Protein AF-A0A4U9D5E4-F1 (afdb_monomer_lite)

Structure (mmCIF, N/CA/C/O backbone):
data_AF-A0A4U9D5E4-F1
#
_entry.id   AF-A0A4U9D5E4-F1
#
loop_
_atom_site.group_PDB
_atom_site.id
_atom_site.type_symbol
_atom_site.label_atom_id
_atom_site.label_alt_id
_atom_site.label_comp_id
_atom_site.label_asym_id
_atom_site.label_entity_id
_atom_site.label_seq_id
_atom_site.pdbx_PDB_ins_code
_atom_site.Cartn_x
_atom_site.Cartn_y
_atom_site.Cartn_z
_atom_site.occupancy
_atom_site.B_iso_or_equiv
_atom_site.auth_seq_id
_atom_site.auth_comp_id
_atom_site.auth_asym_id
_atom_site.auth_atom_id
_atom_site.pdbx_PDB_model_num
ATOM 1 N N . MET A 1 1 ? 10.200 -2.111 -2.056 1.00 85.50 1 MET A N 1
ATOM 2 C CA . MET A 1 1 ? 11.176 -1.454 -2.947 1.00 85.50 1 MET A CA 1
ATOM 3 C C . MET A 1 1 ? 12.287 -2.452 -3.135 1.00 85.50 1 MET A C 1
ATOM 5 O O . MET A 1 1 ? 12.753 -2.982 -2.133 1.00 85.50 1 MET A O 1
ATOM 9 N N . THR A 1 2 ? 12.636 -2.740 -4.380 1.00 93.62 2 THR A N 1
ATOM 10 C CA . THR A 1 2 ? 13.596 -3.794 -4.727 1.00 93.62 2 THR A CA 1
ATOM 11 C C . THR A 1 2 ? 14.538 -3.258 -5.793 1.00 93.62 2 THR A C 1
ATOM 13 O O . THR A 1 2 ? 14.151 -2.383 -6.560 1.00 93.62 2 THR A O 1
ATOM 16 N N . VAL A 1 3 ? 15.763 -3.766 -5.837 1.00 96.25 3 VAL A N 1
ATOM 17 C CA . VAL A 1 3 ? 16.727 -3.473 -6.902 1.00 96.25 3 VAL A CA 1
ATOM 18 C C . VAL A 1 3 ? 16.875 -4.726 -7.758 1.00 96.25 3 VAL A C 1
ATOM 20 O O . VAL A 1 3 ? 16.966 -5.823 -7.211 1.00 96.25 3 VAL A O 1
ATOM 23 N N . MET A 1 4 ? 16.851 -4.576 -9.080 1.00 96.31 4 MET A N 1
ATOM 24 C CA . MET A 1 4 ? 16.932 -5.682 -10.034 1.00 96.31 4 MET A CA 1
ATOM 25 C C . MET A 1 4 ? 17.989 -5.399 -11.102 1.00 96.31 4 MET A C 1
ATOM 27 O O . MET A 1 4 ? 18.197 -4.251 -11.490 1.00 9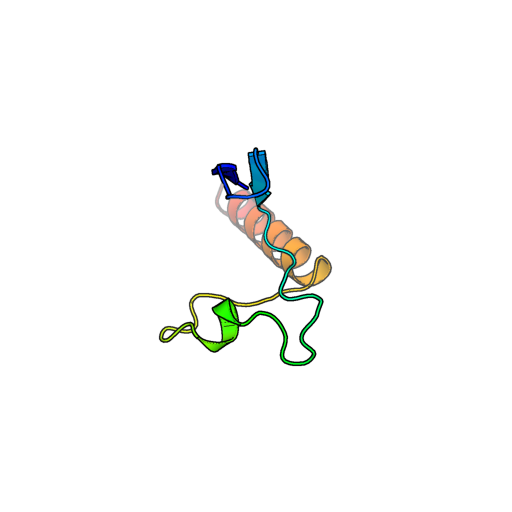6.31 4 MET A O 1
ATOM 31 N N . MET A 1 5 ? 18.650 -6.457 -11.572 1.00 96.62 5 MET A N 1
ATOM 32 C CA . MET A 1 5 ? 19.458 -6.405 -12.790 1.00 96.62 5 MET A CA 1
ATOM 33 C C . MET A 1 5 ? 18.520 -6.541 -13.989 1.00 96.62 5 MET A C 1
ATOM 35 O O . MET A 1 5 ? 17.733 -7.484 -14.047 1.00 96.62 5 MET A O 1
ATOM 39 N N . THR A 1 6 ? 18.602 -5.598 -14.918 1.00 94.12 6 THR A N 1
ATOM 40 C CA . THR A 1 6 ? 17.867 -5.576 -16.190 1.00 94.12 6 THR A CA 1
ATOM 41 C C . THR A 1 6 ? 18.864 -5.496 -17.344 1.00 94.12 6 THR A C 1
ATOM 43 O O . THR A 1 6 ? 20.054 -5.274 -17.104 1.00 94.12 6 THR A O 1
ATOM 46 N N . ASP A 1 7 ? 18.396 -5.622 -18.584 1.00 96.00 7 ASP A N 1
ATOM 47 C CA . ASP A 1 7 ? 19.252 -5.452 -19.768 1.00 96.00 7 ASP A CA 1
ATOM 48 C C . ASP A 1 7 ? 19.862 -4.036 -19.847 1.00 96.00 7 ASP A C 1
ATOM 50 O O . ASP A 1 7 ? 20.988 -3.871 -20.310 1.00 96.00 7 ASP A O 1
ATOM 54 N N . ASP A 1 8 ? 19.181 -3.032 -19.279 1.00 95.19 8 ASP A N 1
ATOM 55 C CA . ASP A 1 8 ? 19.654 -1.643 -19.163 1.00 95.19 8 ASP A CA 1
ATOM 56 C C . ASP A 1 8 ? 20.537 -1.394 -17.918 1.00 95.19 8 ASP A C 1
ATOM 58 O O . ASP A 1 8 ? 20.878 -0.255 -17.591 1.00 95.19 8 ASP A O 1
ATOM 62 N N . GLY A 1 9 ? 20.903 -2.450 -17.184 1.00 97.00 9 GLY A N 1
ATOM 63 C CA . GLY A 1 9 ? 21.713 -2.382 -15.968 1.00 97.00 9 GLY A CA 1
ATOM 64 C C . GLY A 1 9 ? 20.902 -2.442 -14.669 1.00 97.00 9 GLY A C 1
ATOM 65 O O . GLY A 1 9 ? 19.823 -3.035 -14.602 1.00 97.00 9 GLY A O 1
ATOM 66 N N . VAL A 1 10 ? 21.465 -1.884 -13.592 1.00 97.12 10 VAL A N 1
ATOM 67 C CA . VAL A 1 10 ? 20.874 -1.926 -12.242 1.00 97.12 10 VAL A CA 1
ATOM 68 C C . VAL A 1 10 ? 19.711 -0.937 -12.152 1.00 97.12 10 VAL A C 1
ATOM 70 O O . VAL A 1 10 ? 19.921 0.268 -12.273 1.00 97.12 10 VAL A O 1
ATOM 73 N N . GLN A 1 11 ? 18.503 -1.422 -11.856 1.00 97.19 11 GLN A N 1
ATOM 74 C CA . GLN A 1 11 ? 17.312 -0.583 -11.698 1.00 97.19 11 GLN A CA 1
ATOM 75 C C . GLN A 1 11 ? 16.664 -0.729 -10.320 1.00 97.19 11 GLN A C 1
ATOM 77 O O . GLN A 1 11 ? 16.553 -1.825 -9.770 1.00 97.19 11 GLN A O 1
ATOM 82 N N . ALA A 1 12 ? 16.189 0.392 -9.772 1.00 96.56 12 ALA A N 1
ATOM 83 C CA . ALA A 1 12 ? 15.403 0.429 -8.544 1.00 96.56 12 ALA A CA 1
ATOM 84 C C . ALA A 1 12 ? 13.905 0.452 -8.871 1.00 96.56 12 ALA A C 1
ATOM 86 O O . ALA A 1 12 ? 13.407 1.384 -9.495 1.00 96.56 12 ALA A O 1
ATOM 87 N N . LEU A 1 13 ? 13.176 -0.551 -8.390 1.00 94.81 13 LEU A N 1
ATOM 88 C CA . LEU A 1 13 ? 11.741 -0.694 -8.591 1.00 94.81 13 LEU A CA 1
ATOM 89 C C . LEU A 1 13 ? 10.965 -0.308 -7.329 1.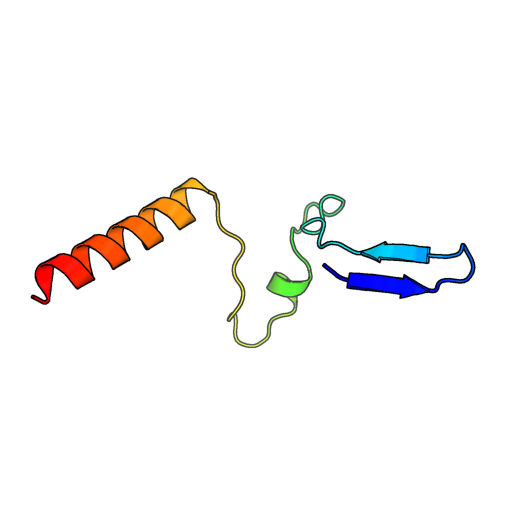00 94.81 13 LEU A C 1
ATOM 91 O O . LEU A 1 13 ? 11.194 -0.815 -6.217 1.00 94.81 13 LEU A O 1
ATOM 95 N N . LYS A 1 14 ? 9.989 0.579 -7.515 1.00 95.00 14 LYS A N 1
ATOM 96 C CA . LYS A 1 14 ? 9.071 1.049 -6.479 1.00 95.00 14 LYS A CA 1
ATOM 97 C C . LYS A 1 14 ? 7.660 1.137 -7.059 1.00 95.00 14 LYS A C 1
ATOM 99 O O . LYS A 1 14 ? 7.491 1.523 -8.205 1.00 95.00 14 LYS A O 1
ATOM 104 N N . CYS A 1 15 ? 6.667 0.779 -6.244 1.00 95.75 15 CYS A N 1
ATOM 105 C CA . CYS A 1 15 ? 5.260 0.991 -6.575 1.00 95.75 15 CYS A CA 1
ATOM 106 C C . CYS A 1 15 ? 5.011 2.486 -6.812 1.00 95.75 15 CYS A C 1
ATOM 108 O O . CYS A 1 15 ? 5.320 3.303 -5.940 1.00 95.75 15 CYS A O 1
ATOM 110 N N . ASP A 1 16 ? 4.457 2.809 -7.975 1.00 95.75 16 ASP A N 1
ATOM 111 C CA . ASP A 1 16 ? 4.084 4.155 -8.413 1.00 95.75 16 ASP A CA 1
ATOM 112 C C . ASP A 1 16 ? 2.586 4.438 -8.200 1.00 95.75 16 ASP A C 1
ATOM 114 O O . ASP A 1 16 ? 2.075 5.443 -8.679 1.00 95.75 16 ASP A O 1
ATOM 118 N N . LEU A 1 17 ? 1.875 3.533 -7.516 1.00 95.75 17 LEU A N 1
ATOM 119 C CA . LEU A 1 17 ? 0.417 3.551 -7.352 1.00 95.75 17 LEU A CA 1
ATOM 120 C C . LEU A 1 17 ? -0.358 3.538 -8.678 1.00 95.75 17 LEU A C 1
ATOM 122 O O . LEU A 1 17 ? -1.496 3.997 -8.715 1.00 95.75 17 LEU A O 1
ATOM 126 N N . CYS A 1 18 ? 0.237 2.988 -9.742 1.00 96.75 18 CYS A N 1
ATOM 127 C CA . CYS A 1 18 ? -0.319 3.039 -11.090 1.00 96.75 18 CYS A CA 1
ATOM 128 C C . CYS A 1 18 ? -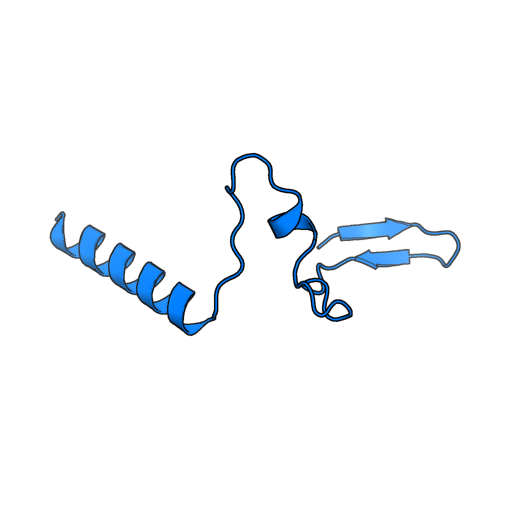0.655 4.479 -11.510 1.00 96.75 18 CYS A C 1
ATOM 130 O O . CYS A 1 18 ? -1.704 4.719 -12.093 1.00 96.75 18 CYS A O 1
ATOM 132 N N . SER A 1 19 ? 0.230 5.437 -11.213 1.00 95.88 19 SER A N 1
ATOM 133 C CA . SER A 1 19 ? 0.043 6.878 -11.476 1.00 95.88 19 SER A CA 1
ATOM 134 C C . SER A 1 19 ? -0.307 7.247 -12.925 1.00 95.88 19 SER A C 1
ATOM 136 O O . SER A 1 19 ? -0.781 8.347 -13.191 1.00 95.88 19 SER A O 1
ATOM 138 N N . HIS A 1 20 ? -0.074 6.328 -13.856 1.00 95.56 20 HIS A N 1
ATOM 139 C CA . HIS A 1 20 ? -0.391 6.440 -15.274 1.00 95.56 20 HIS A CA 1
ATOM 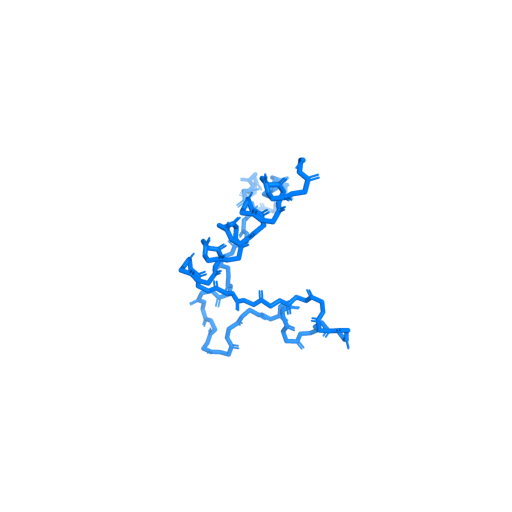140 C C . HIS A 1 20 ? -1.827 6.010 -15.632 1.00 95.56 20 HIS A C 1
ATOM 142 O O . HIS A 1 20 ? -2.240 6.203 -16.771 1.00 95.56 20 HIS A O 1
ATOM 148 N N . SER A 1 21 ? -2.567 5.391 -14.708 1.00 96.00 21 SER A N 1
ATOM 149 C CA . SER A 1 21 ? -3.892 4.812 -14.941 1.00 96.00 21 SER A CA 1
ATOM 150 C C . SER A 1 21 ? -4.980 5.600 -14.216 1.00 96.00 21 SER A C 1
ATOM 152 O O . SER A 1 21 ? -4.913 5.791 -13.001 1.00 96.00 21 SER A O 1
ATOM 154 N N . GLU A 1 22 ? -6.024 5.996 -14.945 1.00 94.00 22 GLU A N 1
ATOM 155 C CA . GLU A 1 22 ? -7.204 6.654 -14.366 1.00 94.00 22 GLU A CA 1
ATOM 156 C C . GLU A 1 22 ? -8.096 5.675 -13.582 1.00 94.00 22 GLU A C 1
ATOM 158 O O . GLU A 1 22 ? -8.797 6.084 -12.658 1.00 94.00 22 GLU A O 1
ATOM 163 N N . ASP A 1 23 ? -8.000 4.371 -13.871 1.00 93.50 23 ASP A N 1
ATOM 164 C CA . ASP A 1 23 ? -8.723 3.307 -13.157 1.00 93.50 23 ASP A CA 1
ATOM 165 C C . ASP A 1 23 ? -8.134 3.015 -11.759 1.00 93.50 23 ASP A C 1
ATOM 167 O O . ASP A 1 23 ? -8.680 2.227 -10.980 1.00 93.50 23 ASP A O 1
ATOM 171 N N . GLY A 1 24 ? -7.005 3.648 -11.422 1.00 93.38 24 GLY A N 1
ATOM 172 C CA . GLY A 1 24 ? -6.313 3.487 -10.148 1.00 93.38 24 GLY A CA 1
ATOM 173 C C . GLY A 1 24 ? -5.445 2.220 -10.063 1.00 93.38 24 GLY A C 1
ATOM 174 O O . GLY A 1 24 ? -5.033 1.660 -11.083 1.00 93.38 24 GLY A O 1
ATOM 175 N N . PRO A 1 25 ? -5.100 1.764 -8.839 1.00 97.81 25 PRO A N 1
ATOM 176 C CA . PRO A 1 25 ? -4.147 0.673 -8.658 1.00 97.81 25 PRO A CA 1
ATOM 177 C C . PRO A 1 25 ? -4.662 -0.673 -9.181 1.00 97.81 25 PRO A C 1
ATOM 179 O O . PRO A 1 25 ? -5.567 -1.280 -8.602 1.00 97.81 25 PRO A O 1
ATOM 182 N N . ALA A 1 26 ? -4.007 -1.213 -10.210 1.00 97.81 26 ALA A N 1
ATOM 183 C CA . ALA A 1 26 ? -4.379 -2.494 -10.816 1.00 97.81 26 ALA A CA 1
ATOM 184 C C . ALA A 1 26 ? -4.361 -3.664 -9.814 1.00 97.81 26 ALA A C 1
ATOM 186 O O . ALA A 1 26 ? -5.196 -4.564 -9.880 1.00 97.81 26 ALA A O 1
ATOM 187 N N . CYS A 1 27 ? -3.450 -3.640 -8.835 1.00 97.69 27 CYS A N 1
ATOM 188 C CA . CYS A 1 27 ? -3.388 -4.663 -7.789 1.00 97.69 27 CYS A CA 1
ATOM 189 C C . CYS A 1 27 ? -4.619 -4.661 -6.869 1.00 97.69 27 CYS A C 1
ATOM 191 O O . CYS A 1 27 ? -5.002 -5.719 -6.375 1.00 97.69 27 CYS A O 1
ATOM 193 N N . VAL A 1 28 ? -5.256 -3.502 -6.661 1.00 97.50 28 VAL A N 1
ATOM 194 C CA . VAL A 1 28 ? -6.519 -3.395 -5.918 1.00 97.50 28 VAL A CA 1
ATOM 195 C C . VAL A 1 28 ? -7.648 -4.005 -6.745 1.00 97.50 28 VAL A C 1
ATOM 197 O O . VAL A 1 28 ? -8.368 -4.857 -6.233 1.00 97.50 28 VAL A O 1
ATOM 200 N N . ALA A 1 29 ? -7.753 -3.639 -8.028 1.00 97.25 29 ALA A N 1
ATOM 201 C CA . ALA A 1 29 ? -8.783 -4.157 -8.932 1.00 97.25 29 ALA A CA 1
ATOM 202 C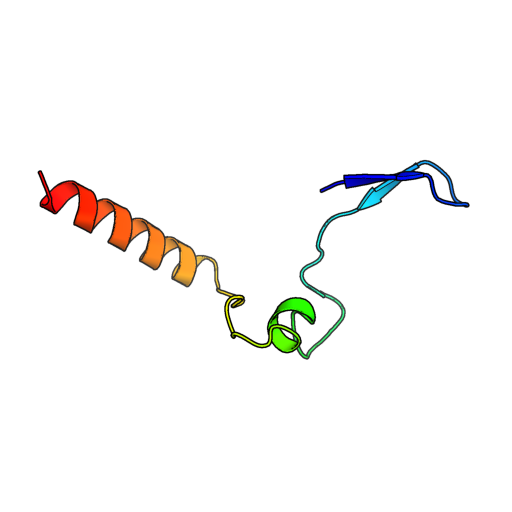 C . ALA A 1 29 ? -8.699 -5.682 -9.125 1.00 97.25 29 ALA A C 1
ATOM 204 O O . ALA A 1 29 ? -9.718 -6.366 -9.156 1.00 97.25 29 ALA A O 1
ATOM 205 N N . ALA A 1 30 ? -7.485 -6.228 -9.207 1.00 97.75 30 ALA A N 1
ATOM 206 C CA . ALA A 1 30 ? -7.257 -7.658 -9.393 1.00 97.75 30 ALA A CA 1
ATOM 207 C C . ALA A 1 30 ? -7.433 -8.497 -8.111 1.00 97.75 30 ALA A C 1
ATOM 209 O O . ALA A 1 30 ? -7.378 -9.723 -8.185 1.00 97.75 30 ALA A O 1
ATOM 210 N N . CYS A 1 31 ? -7.595 -7.882 -6.932 1.00 98.00 31 CYS A N 1
ATOM 211 C CA . CYS A 1 31 ? -7.620 -8.605 -5.661 1.00 98.00 31 CYS A CA 1
ATOM 212 C C . CYS A 1 31 ? -8.951 -9.365 -5.469 1.00 98.00 31 CYS A C 1
ATOM 214 O O . CYS A 1 31 ? -9.973 -8.738 -5.184 1.00 98.00 31 CYS A O 1
ATOM 216 N N . PRO A 1 32 ? -8.967 -10.711 -5.529 1.00 97.75 32 PRO A N 1
ATOM 217 C CA . PRO A 1 32 ? -10.216 -11.479 -5.569 1.00 97.75 32 PRO A CA 1
ATOM 218 C C . PRO A 1 32 ? -10.982 -11.464 -4.242 1.00 97.75 32 PRO A C 1
ATOM 220 O O . PRO A 1 32 ? -12.198 -11.612 -4.218 1.00 97.75 32 PRO A O 1
ATOM 223 N N . THR A 1 33 ? -10.273 -11.292 -3.126 1.00 98.12 33 THR A N 1
ATOM 224 C CA . THR A 1 33 ? -10.854 -11.250 -1.777 1.00 98.12 33 THR A CA 1
ATOM 225 C C . THR A 1 33 ? -11.133 -9.833 -1.297 1.00 98.12 33 THR A C 1
ATOM 227 O O . THR A 1 33 ? -11.575 -9.659 -0.165 1.00 98.12 33 THR A O 1
ATOM 230 N N . GLN A 1 34 ? -10.828 -8.819 -2.116 1.00 96.69 34 GLN A N 1
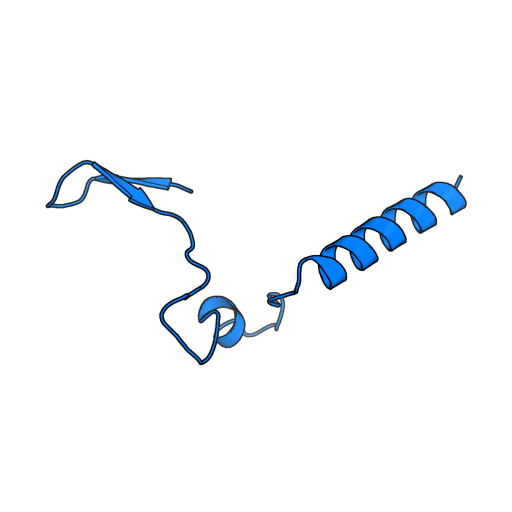ATOM 231 C CA . GLN A 1 34 ? -10.929 -7.408 -1.735 1.00 96.69 34 GLN A CA 1
ATOM 232 C C . GLN A 1 34 ? -10.091 -7.059 -0.489 1.00 96.69 34 GLN A C 1
ATOM 234 O O . GLN A 1 34 ? -10.411 -6.141 0.263 1.00 96.69 34 GLN A O 1
ATOM 239 N N . ALA A 1 35 ? -8.993 -7.788 -0.265 1.00 97.50 35 ALA A N 1
ATOM 240 C CA . ALA A 1 35 ? -8.081 -7.536 0.850 1.00 97.50 35 ALA A CA 1
ATOM 241 C C . ALA A 1 35 ? -7.294 -6.223 0.693 1.00 97.50 35 ALA A C 1
ATOM 243 O O . ALA A 1 35 ? -6.807 -5.668 1.678 1.00 97.50 35 ALA A O 1
ATOM 244 N N . LEU A 1 36 ? -7.149 -5.732 -0.540 1.00 96.88 36 LEU A N 1
ATOM 245 C CA . LEU A 1 36 ? -6.453 -4.489 -0.850 1.00 96.88 36 LEU A CA 1
ATOM 246 C C . LEU A 1 36 ? -7.462 -3.360 -1.081 1.00 96.88 36 LEU A C 1
ATOM 248 O O . LEU A 1 36 ? -8.443 -3.534 -1.797 1.00 96.88 36 LEU A O 1
ATOM 252 N N . ARG A 1 37 ? -7.185 -2.180 -0.515 1.00 94.62 37 ARG A N 1
ATOM 253 C CA . ARG A 1 37 ? -7.936 -0.939 -0.751 1.00 94.62 37 ARG A CA 1
ATOM 254 C C . ARG A 1 37 ? -6.961 0.233 -0.834 1.00 94.62 37 ARG A C 1
ATOM 256 O O . ARG A 1 37 ? -6.083 0.358 0.019 1.00 94.62 37 ARG A O 1
ATOM 263 N N . CYS A 1 38 ? -7.140 1.105 -1.824 1.00 94.81 38 CYS A N 1
ATOM 264 C CA . CYS A 1 38 ? -6.453 2.395 -1.865 1.00 94.81 38 CYS A CA 1
ATOM 265 C C . CYS A 1 38 ? -7.179 3.381 -0.940 1.00 94.81 38 CYS A C 1
ATOM 267 O O . CYS A 1 38 ? -8.407 3.454 -0.970 1.00 94.81 38 CYS A O 1
ATOM 269 N N . MET A 1 39 ? -6.438 4.102 -0.101 1.00 94.81 39 MET A N 1
ATOM 270 C CA . MET A 1 39 ? -6.998 5.041 0.873 1.00 94.81 39 MET A CA 1
ATOM 271 C C . MET A 1 39 ? -6.225 6.354 0.872 1.00 94.81 39 MET A C 1
ATOM 273 O O . MET A 1 39 ? -5.033 6.372 0.558 1.00 94.81 39 MET A O 1
ATOM 277 N N . THR A 1 40 ? -6.899 7.440 1.236 1.00 95.62 40 THR A N 1
ATOM 278 C CA . THR A 1 40 ? -6.254 8.747 1.389 1.00 95.62 40 THR A CA 1
ATOM 279 C C . THR A 1 40 ? -5.411 8.796 2.662 1.00 95.62 40 THR A C 1
ATOM 281 O O . THR A 1 40 ? -5.567 7.980 3.579 1.00 95.62 40 THR A O 1
ATOM 284 N N . ALA A 1 41 ? -4.524 9.788 2.748 1.00 96.06 41 ALA A N 1
ATOM 285 C CA . ALA A 1 41 ? -3.737 10.022 3.953 1.00 96.06 41 ALA A CA 1
ATOM 286 C C . ALA A 1 41 ? -4.639 10.293 5.173 1.00 96.06 41 ALA A C 1
ATOM 288 O O . ALA A 1 41 ? -4.400 9.764 6.256 1.00 96.06 41 ALA A O 1
ATOM 289 N N . GLU A 1 42 ? -5.728 11.043 4.996 1.00 98.12 42 GLU A N 1
ATOM 290 C CA . GLU A 1 42 ? -6.671 11.369 6.068 1.00 98.12 42 GLU A CA 1
ATOM 291 C C . GLU A 1 42 ? -7.444 10.134 6.543 1.00 98.12 42 GLU A C 1
ATOM 293 O O . GLU A 1 42 ? -7.682 9.977 7.741 1.00 98.12 42 GLU A O 1
ATOM 298 N N . GLU A 1 43 ? -7.857 9.250 5.627 1.00 97.75 43 GLU A N 1
ATOM 299 C CA . GLU A 1 43 ? -8.471 7.965 5.985 1.00 97.75 43 GLU A CA 1
ATOM 300 C C . GLU A 1 43 ? -7.518 7.113 6.829 1.00 97.75 43 GLU A C 1
ATOM 302 O O . GLU A 1 43 ? -7.919 6.581 7.871 1.00 97.75 43 GLU A O 1
ATOM 307 N N . LEU A 1 44 ? -6.256 7.022 6.402 1.00 96.88 44 LEU A N 1
ATOM 308 C CA . LEU A 1 44 ? -5.226 6.267 7.103 1.00 96.88 44 LEU A CA 1
ATOM 309 C C . LEU A 1 44 ? -4.963 6.834 8.504 1.00 96.88 44 LEU A C 1
ATOM 311 O O . LEU A 1 44 ? -4.906 6.072 9.474 1.00 96.88 44 LEU A O 1
ATOM 315 N N . GLU A 1 45 ? -4.862 8.158 8.631 1.00 98.00 45 GLU A N 1
ATOM 316 C CA . GLU A 1 45 ? -4.657 8.817 9.920 1.00 98.00 45 GLU A CA 1
ATOM 317 C C . GLU A 1 45 ? -5.833 8.614 10.870 1.00 98.00 45 GLU A C 1
ATOM 319 O O . GLU A 1 45 ? -5.625 8.264 12.034 1.00 98.00 45 GLU A O 1
ATOM 324 N N . ARG A 1 46 ? -7.076 8.733 10.385 1.00 98.12 46 ARG A N 1
ATOM 325 C CA . ARG A 1 46 ? -8.261 8.440 11.206 1.00 98.12 46 ARG A CA 1
ATOM 326 C C . ARG A 1 46 ? -8.248 7.003 11.717 1.00 98.12 46 ARG A C 1
ATOM 328 O O . ARG A 1 46 ? -8.488 6.777 12.903 1.00 98.12 46 ARG A O 1
ATOM 335 N N . LEU A 1 47 ? -7.934 6.035 10.854 1.00 96.75 47 LEU A N 1
ATOM 336 C CA . LEU A 1 47 ? -7.857 4.626 11.241 1.00 96.75 47 LEU A CA 1
ATOM 337 C C . LEU A 1 47 ? -6.740 4.385 12.271 1.00 96.75 47 LEU A C 1
ATOM 339 O O . LEU A 1 47 ? -6.920 3.650 13.243 1.00 96.75 47 LEU A O 1
ATOM 343 N N . SER A 1 48 ? -5.581 5.017 12.079 1.00 97.25 48 SER A N 1
ATOM 344 C CA . SER A 1 48 ? -4.448 4.953 13.007 1.00 97.25 48 SER A CA 1
ATOM 345 C C . SER A 1 48 ? -4.789 5.564 14.372 1.00 97.25 48 SER A C 1
ATOM 347 O O . SER A 1 48 ? -4.575 4.933 15.408 1.00 97.25 48 SER A O 1
ATOM 349 N N . ALA A 1 49 ? -5.409 6.747 14.388 1.00 97.44 49 ALA A N 1
ATOM 350 C CA . ALA A 1 49 ? -5.869 7.417 15.601 1.00 97.44 49 ALA A CA 1
ATOM 351 C C . ALA A 1 49 ? -6.932 6.603 16.351 1.00 97.44 49 ALA A C 1
ATOM 353 O O . ALA A 1 49 ? -6.854 6.476 17.573 1.00 97.44 49 ALA A O 1
ATOM 354 N N . GLY A 1 50 ? -7.880 6.001 15.627 1.00 97.81 50 GLY A N 1
ATOM 355 C CA . GLY A 1 50 ? -8.881 5.103 16.199 1.00 97.81 50 GLY A CA 1
ATOM 356 C C . GLY A 1 50 ? -8.243 3.906 16.906 1.00 97.81 50 GLY A C 1
ATOM 357 O O . GLY A 1 50 ? -8.566 3.638 18.062 1.00 97.81 50 GLY A O 1
ATOM 358 N N . ARG A 1 51 ? -7.272 3.243 16.259 1.00 96.62 51 ARG A N 1
ATOM 359 C CA . ARG A 1 51 ? -6.515 2.129 16.860 1.00 96.62 51 ARG A CA 1
ATOM 360 C C . ARG A 1 51 ? -5.787 2.551 18.136 1.00 96.62 51 ARG A C 1
ATOM 362 O O . ARG A 1 51 ? -5.950 1.895 19.159 1.00 96.62 51 ARG A O 1
ATOM 369 N N . ARG A 1 52 ? -5.066 3.680 18.105 1.00 97.12 52 ARG A N 1
ATOM 370 C CA . ARG A 1 52 ? -4.385 4.236 19.291 1.00 97.12 52 ARG A CA 1
ATOM 371 C C . ARG A 1 52 ? -5.359 4.485 20.445 1.00 97.12 52 ARG A C 1
ATOM 373 O O . ARG A 1 52 ? -5.066 4.120 21.579 1.00 97.12 52 ARG A O 1
ATOM 380 N N . ARG A 1 53 ? -6.526 5.072 20.157 1.00 97.62 53 ARG A N 1
ATOM 381 C CA . ARG A 1 53 ? -7.559 5.346 21.165 1.00 97.62 53 ARG A CA 1
ATOM 382 C C . ARG A 1 53 ? -8.109 4.063 21.784 1.00 97.62 53 ARG A C 1
ATOM 384 O O . ARG A 1 53 ? -8.242 4.006 22.998 1.00 97.62 53 ARG A O 1
ATOM 391 N N . LEU A 1 54 ? -8.420 3.050 20.975 1.00 97.00 54 LEU A N 1
ATOM 392 C CA . LEU A 1 54 ? -8.931 1.771 21.476 1.00 97.00 54 LEU A CA 1
ATOM 393 C C . LEU A 1 54 ? -7.919 1.077 22.393 1.00 97.00 54 LEU A C 1
ATOM 395 O O . LEU A 1 54 ? -8.298 0.631 23.469 1.00 97.00 54 LEU A O 1
ATOM 399 N N . THR A 1 55 ? -6.639 1.044 22.014 1.00 96.31 55 THR A N 1
ATOM 400 C CA . THR A 1 55 ? -5.577 0.483 22.864 1.00 96.31 55 THR A CA 1
ATOM 401 C C . THR A 1 55 ? -5.448 1.232 24.190 1.00 96.31 55 THR A C 1
ATOM 403 O O . THR A 1 55 ? -5.324 0.592 25.226 1.00 96.31 55 THR A O 1
ATOM 406 N N . ALA A 1 56 ? -5.531 2.566 24.181 1.00 95.94 56 ALA A N 1
ATOM 407 C CA . ALA A 1 56 ? -5.464 3.368 25.405 1.00 95.94 56 ALA A CA 1
ATOM 408 C C . ALA A 1 56 ? -6.660 3.142 26.351 1.00 95.94 56 ALA A C 1
ATOM 410 O O . ALA A 1 56 ? -6.511 3.281 27.558 1.00 95.94 56 ALA A O 1
ATOM 411 N N . LEU A 1 57 ? -7.838 2.806 25.811 1.00 95.50 57 LEU A N 1
ATOM 412 C CA . LEU A 1 57 ? -9.054 2.510 26.583 1.00 95.50 57 LEU A CA 1
ATOM 413 C C . LEU A 1 57 ? -9.138 1.053 27.066 1.00 95.50 57 LEU A C 1
ATOM 415 O O . LEU A 1 57 ? -10.011 0.739 27.866 1.00 95.50 57 LEU A O 1
ATOM 419 N N . ALA A 1 58 ? -8.285 0.168 26.549 1.00 90.00 58 ALA A N 1
ATOM 420 C CA . ALA A 1 58 ? -8.228 -1.244 26.927 1.00 90.00 58 ALA A CA 1
ATOM 421 C C . ALA A 1 58 ? -7.266 -1.518 28.102 1.00 90.00 58 ALA A C 1
ATOM 423 O O . ALA A 1 58 ? -7.009 -2.684 28.408 1.00 90.00 58 ALA A O 1
ATOM 424 N N . MET A 1 59 ? -6.716 -0.458 28.709 1.00 58.81 59 MET A N 1
ATOM 425 C CA . MET A 1 59 ? -5.906 -0.498 29.931 1.00 58.81 59 MET A CA 1
ATOM 426 C C . MET A 1 59 ? -6.772 -0.487 31.187 1.00 58.81 59 MET A C 1
ATOM 428 O O . MET A 1 59 ? -7.777 0.258 31.201 1.00 58.81 59 MET A O 1
#

Sequence (59 aa):
MTVMMTDDGVQALKCDLCSHSEDGPACVAACPTQALRCMTAEELERLSAGRRRLTALAM

Organism: Raoultella terrigena (NCBI:txid577)

Secondary structure (DSSP, 8-state):
-EEEEETTEEEEE---TTTT-TT--HHHHT-TT-------HHHHHHHHHHHHHHHHHT-

Radius of gyration: 17.45 Å; chains: 1; bounding box: 33×23×50 Å

pLDDT: mean 95.48, std 5.23, range [58.81, 98.12]

Foldseek 3Di:
DDWDQDPVGIDDDDDPQPVVDPVTRPCCVPDPVNPDDDDDPVVVVVVVVVVVVVVVVVD